Protein AF-E5BI21-F1 (afdb_monomer)

Organism: NCBI:txid469605

Radius of gyration: 11.13 Å; Cα contacts (8 Å, |Δi|>4): 52; chains: 1; bounding box: 23×19×28 Å

Solvent-accessible surface area (backbone atoms only — not comparable to full-atom values): 2616 Å² total; per-residue (Å²): 116,48,79,46,79,45,95,86,46,26,36,42,39,40,38,78,54,95,94,40,80,47,76,48,80,26,82,32,62,68,56,47,51,53,51,49,56,60,50,63,78,70,109

Mean predicted aligned error: 4.29 Å

Sequence (43 aa):
MILHYNMDGSIQMQLKFRGKVIEKYFSS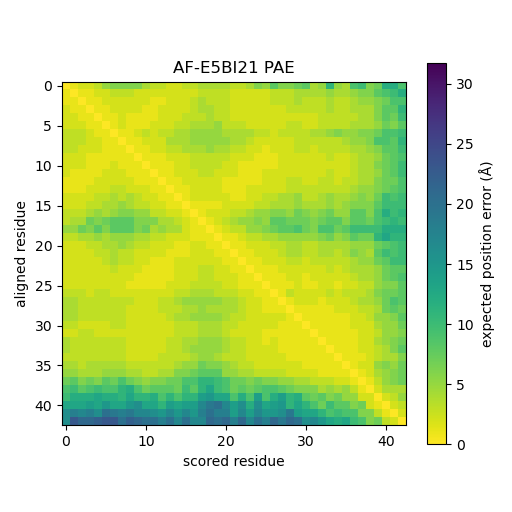QKEYVAFLQNFDSKI

pLDDT: mean 88.75, std 10.97, range [48.19, 96.44]

Secondary structure (DSSP, 8-state):
-EEEE-TTS-EEEEEEETTEEEEEEESSHHHHHHHHHHHHTT-

Foldseek 3Di:
DDWDQDPQQKIWDWDQDPNDIDIDIGNHPVRVVVVVVVVVVVD

Nearest PDB structures (foldseek):
  2x1g-assembly2_D  TM=5.703E-01  e=3.478E+00  Drosophila melanogaster
  7aht-assembly1_A  TM=6.459E-01  e=7.661E+00  Bacillus subtilis subsp. subtilis str. 168
  1huu-assembly2_B  TM=5.016E-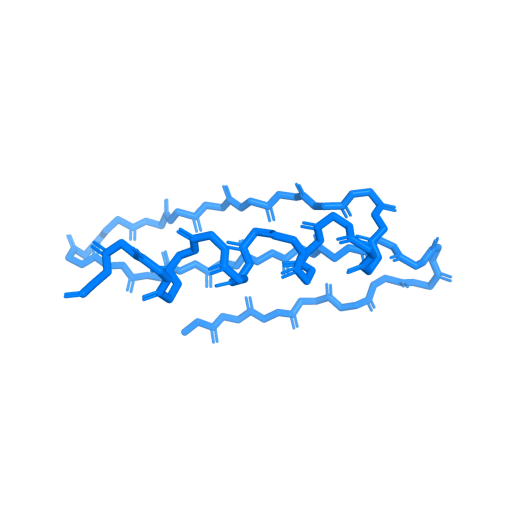01  e=8.182E+00  Geobacillus stearothermophilus
  9asm-assembly1_B  TM=5.013E-01  e=9.968E+00  Homo sapiens

Structure (mmCIF, N/CA/C/O backbone):
data_AF-E5BI21-F1
#
_entry.id   AF-E5BI21-F1
#
loop_
_atom_site.group_PDB
_atom_site.id
_atom_site.type_symbol
_atom_site.label_atom_id
_atom_site.label_alt_id
_atom_site.label_comp_id
_atom_site.label_asym_id
_atom_site.label_entity_id
_atom_site.label_seq_id
_atom_site.pdbx_PDB_ins_code
_atom_site.Cartn_x
_atom_site.Cartn_y
_atom_site.Cartn_z
_atom_site.occupancy
_atom_site.B_iso_or_equiv
_atom_site.auth_seq_id
_atom_site.auth_comp_id
_atom_site.auth_asym_id
_atom_site.auth_atom_id
_atom_site.pdbx_PDB_model_num
ATOM 1 N N . MET A 1 1 ? -5.052 -8.930 8.356 1.00 87.06 1 MET A N 1
ATOM 2 C CA . MET A 1 1 ? -4.766 -8.221 7.093 1.00 87.06 1 MET A CA 1
ATOM 3 C C . MET A 1 1 ? -4.547 -9.276 6.026 1.00 87.06 1 MET A C 1
ATOM 5 O O . MET A 1 1 ? -3.869 -10.248 6.324 1.00 87.06 1 MET A O 1
ATOM 9 N N . ILE A 1 2 ? -5.153 -9.126 4.852 1.00 92.69 2 ILE A N 1
ATOM 10 C CA . ILE A 1 2 ? -4.963 -9.995 3.684 1.00 92.69 2 ILE A CA 1
ATOM 11 C C . ILE A 1 2 ? -4.355 -9.133 2.578 1.00 92.69 2 ILE A C 1
ATOM 13 O O . ILE A 1 2 ? -4.780 -7.992 2.398 1.00 92.69 2 ILE A O 1
ATOM 17 N N . LEU A 1 3 ? -3.362 -9.673 1.873 1.00 93.38 3 LEU A N 1
ATOM 18 C CA . LEU A 1 3 ? -2.719 -9.048 0.719 1.00 93.38 3 LEU A CA 1
ATOM 19 C C . LEU A 1 3 ? -2.841 -9.988 -0.480 1.00 93.38 3 LEU A C 1
ATOM 21 O O . LEU A 1 3 ? -2.482 -11.160 -0.380 1.00 93.38 3 LEU A O 1
ATOM 25 N N . HIS A 1 4 ? -3.328 -9.466 -1.599 1.00 95.06 4 HIS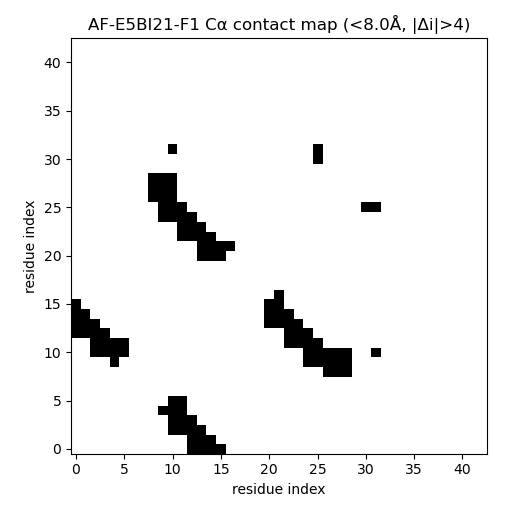 A N 1
ATOM 26 C CA . HIS A 1 4 ? -3.306 -10.131 -2.896 1.00 95.06 4 HIS A CA 1
ATOM 27 C C . HIS A 1 4 ? -2.315 -9.426 -3.811 1.00 95.06 4 HIS A C 1
ATOM 29 O O . HIS A 1 4 ? -2.421 -8.220 -4.025 1.00 95.06 4 HIS A O 1
ATOM 35 N N 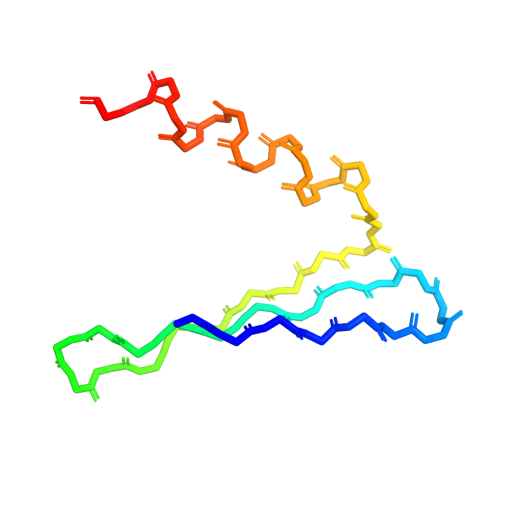. TYR A 1 5 ? -1.372 -10.204 -4.338 1.00 93.81 5 TYR A N 1
ATOM 36 C CA . TYR A 1 5 ? -0.420 -9.781 -5.356 1.00 93.81 5 TYR A CA 1
ATOM 37 C C . TYR A 1 5 ? -0.941 -10.260 -6.702 1.00 93.81 5 TYR A C 1
ATOM 39 O O . TYR A 1 5 ? -1.019 -11.465 -6.950 1.00 93.81 5 TYR A O 1
ATOM 47 N N . ASN A 1 6 ? -1.343 -9.320 -7.544 1.00 93.25 6 ASN A N 1
ATO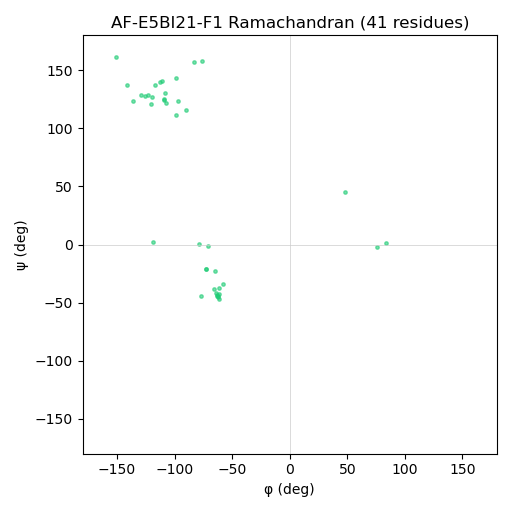M 48 C CA . ASN A 1 6 ? -1.871 -9.626 -8.862 1.00 93.25 6 ASN A CA 1
ATOM 49 C C . ASN A 1 6 ? -0.724 -9.831 -9.859 1.00 93.25 6 ASN A C 1
ATOM 51 O O . ASN A 1 6 ? 0.387 -9.331 -9.674 1.00 93.25 6 ASN A O 1
ATOM 55 N N . MET A 1 7 ? -0.996 -10.558 -10.945 1.00 94.31 7 MET A N 1
ATOM 56 C CA . MET A 1 7 ? 0.013 -10.822 -11.983 1.00 94.31 7 MET A CA 1
ATOM 57 C C . MET A 1 7 ? 0.471 -9.551 -12.714 1.00 94.31 7 MET A C 1
ATOM 59 O O . MET A 1 7 ? 1.562 -9.531 -13.272 1.00 94.31 7 MET A O 1
ATOM 63 N N . ASP A 1 8 ? -0.349 -8.499 -12.708 1.00 93.69 8 ASP A N 1
ATOM 64 C CA . ASP A 1 8 ? -0.027 -7.186 -13.278 1.00 93.69 8 ASP A CA 1
ATOM 65 C C . ASP A 1 8 ? 0.873 -6.330 -12.363 1.00 93.69 8 ASP A C 1
ATOM 67 O O . ASP A 1 8 ? 1.224 -5.206 -12.716 1.00 93.69 8 ASP A O 1
ATOM 71 N N . GLY A 1 9 ? 1.266 -6.851 -11.194 1.00 90.19 9 GLY A N 1
ATOM 72 C CA . GLY A 1 9 ? 2.099 -6.151 -10.217 1.00 90.19 9 GLY A CA 1
ATOM 73 C C . GLY A 1 9 ? 1.330 -5.215 -9.280 1.00 90.19 9 GLY A C 1
ATOM 74 O O . GLY A 1 9 ? 1.948 -4.588 -8.411 1.00 90.19 9 GLY A O 1
ATOM 75 N N . SER A 1 10 ? 0.003 -5.133 -9.416 1.00 94.88 10 SER A N 1
ATOM 76 C CA . SER A 1 10 ? -0.852 -4.424 -8.468 1.00 94.88 10 SER A CA 1
ATOM 77 C C . SER A 1 10 ? -1.052 -5.221 -7.177 1.00 94.88 10 SER A C 1
ATOM 79 O O . SER A 1 10 ? -0.876 -6.444 -7.122 1.00 94.88 10 SER A O 1
ATOM 81 N N . ILE A 1 11 ? -1.401 -4.511 -6.103 1.00 96.44 11 ILE A N 1
ATOM 82 C CA . ILE A 1 11 ? -1.587 -5.094 -4.773 1.00 96.44 11 ILE A CA 1
ATOM 83 C C . ILE A 1 11 ? -2.938 -4.662 -4.218 1.00 96.44 11 ILE A C 1
ATOM 85 O O . ILE A 1 11 ? -3.240 -3.471 -4.142 1.00 96.44 11 ILE A O 1
ATOM 89 N N . GLN A 1 12 ? -3.729 -5.627 -3.756 1.00 96.00 12 GLN A N 1
ATOM 90 C CA . GLN A 1 12 ? -4.964 -5.369 -3.024 1.00 96.00 12 GLN A CA 1
ATOM 91 C C . GLN A 1 12 ? -4.791 -5.752 -1.554 1.00 96.00 12 GLN A C 1
ATOM 93 O O . GLN A 1 12 ? -4.437 -6.881 -1.225 1.00 96.00 12 GLN A O 1
ATOM 98 N N . MET A 1 13 ? -5.047 -4.802 -0.658 1.00 94.75 13 MET A N 1
ATOM 99 C CA . MET A 1 13 ? -5.000 -4.982 0.789 1.00 94.75 13 MET A CA 1
ATOM 100 C C . MET A 1 13 ? -6.416 -4.964 1.360 1.00 94.75 13 MET A C 1
ATOM 102 O O . MET A 1 13 ? -7.171 -4.022 1.128 1.00 94.75 13 MET A O 1
ATOM 106 N N . GLN A 1 14 ? -6.744 -5.962 2.178 1.00 95.19 14 GLN A N 1
ATOM 107 C CA . GLN A 1 14 ? -7.965 -5.994 2.977 1.00 95.19 14 GLN A CA 1
ATOM 108 C C . GLN A 1 14 ? -7.632 -6.075 4.470 1.00 95.19 14 GLN A C 1
ATOM 110 O O . GLN A 1 14 ? -6.914 -6.965 4.939 1.00 95.19 14 GLN A O 1
ATOM 115 N N . LEU A 1 15 ? -8.193 -5.161 5.255 1.00 92.38 15 LEU A N 1
ATOM 116 C CA . LEU A 1 15 ? -8.055 -5.118 6.704 1.00 92.38 15 LEU A CA 1
ATOM 117 C C . LEU A 1 15 ? -9.433 -5.214 7.356 1.00 92.38 15 LEU A C 1
ATOM 119 O O . LEU A 1 15 ? -10.291 -4.363 7.152 1.00 92.38 15 LEU A O 1
ATOM 123 N N . LYS A 1 16 ? -9.632 -6.236 8.189 1.00 93.19 16 LYS A N 1
ATOM 124 C CA . LYS A 1 16 ? -10.795 -6.321 9.073 1.00 93.19 16 LYS A CA 1
ATOM 125 C C . LYS A 1 16 ? -10.448 -5.652 10.395 1.00 93.19 16 LYS A C 1
ATOM 127 O O . LYS A 1 16 ? -9.569 -6.134 11.106 1.00 93.19 16 LYS A O 1
ATOM 132 N N . PHE A 1 17 ? -11.128 -4.559 10.720 1.00 88.38 17 PHE A N 1
ATOM 133 C CA . PHE A 1 17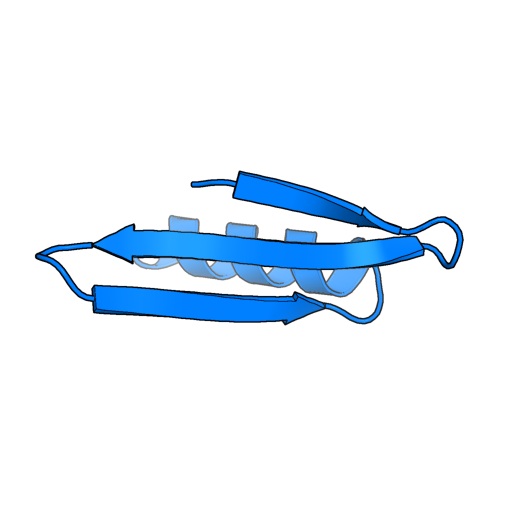 ? -10.939 -3.829 11.971 1.00 88.38 17 PHE A CA 1
ATOM 134 C C . PHE A 1 17 ? -12.290 -3.444 12.574 1.00 88.38 17 PHE A C 1
ATOM 136 O O . PHE A 1 17 ? -13.100 -2.786 11.926 1.00 88.38 17 PHE A O 1
ATOM 143 N N . ARG A 1 18 ? -12.544 -3.864 13.823 1.00 92.44 18 ARG A N 1
ATOM 144 C CA . ARG A 1 18 ? -13.790 -3.583 14.570 1.00 92.44 18 ARG A CA 1
ATOM 145 C C . ARG A 1 18 ? -15.073 -3.864 13.766 1.00 92.44 18 ARG A C 1
ATOM 147 O O . ARG A 1 18 ? -15.980 -3.040 13.720 1.00 92.44 18 ARG A O 1
ATOM 154 N N . GLY A 1 19 ? -15.124 -5.011 13.087 1.00 92.38 19 GLY A N 1
ATOM 155 C CA . GLY A 1 19 ? -16.277 -5.419 12.271 1.00 92.38 19 GLY A CA 1
ATOM 156 C C . GLY A 1 19 ? -16.414 -4.697 10.925 1.00 92.38 19 GLY A C 1
ATOM 157 O O . GLY A 1 19 ? -17.300 -5.039 10.151 1.00 92.38 19 GLY A O 1
ATOM 158 N N . LYS A 1 20 ? -15.532 -3.741 10.607 1.00 92.75 20 LYS A N 1
ATOM 159 C CA . LYS A 1 20 ? -15.473 -3.077 9.301 1.00 92.75 20 LYS A CA 1
ATOM 160 C C . LYS A 1 20 ? -14.387 -3.702 8.434 1.00 92.75 20 LYS A C 1
ATOM 162 O O . LYS A 1 20 ? -13.320 -4.066 8.932 1.00 92.75 20 LYS A O 1
ATOM 167 N N . VAL A 1 21 ? -14.661 -3.806 7.137 1.00 93.38 21 VAL A N 1
ATOM 168 C CA . VAL A 1 21 ? -13.670 -4.169 6.120 1.00 93.38 21 VAL A CA 1
ATOM 169 C C . VAL A 1 21 ? -13.153 -2.877 5.500 1.00 93.38 21 VAL A C 1
ATOM 171 O O . VAL A 1 21 ? -13.936 -2.056 5.032 1.00 93.38 21 VAL A O 1
ATOM 174 N N . ILE A 1 22 ? -11.841 -2.684 5.546 1.00 91.25 22 ILE A N 1
ATOM 175 C CA . ILE A 1 22 ? -11.130 -1.598 4.878 1.00 91.25 22 ILE A CA 1
ATOM 176 C C . ILE A 1 22 ? -10.387 -2.224 3.707 1.00 91.25 22 ILE A C 1
ATOM 178 O O . ILE A 1 22 ? -9.560 -3.115 3.909 1.00 91.25 22 ILE A O 1
ATOM 182 N N . GLU A 1 23 ? -10.671 -1.753 2.501 1.00 94.25 23 GLU A N 1
ATOM 183 C CA . GLU A 1 23 ? -10.014 -2.209 1.280 1.00 94.25 23 GLU A CA 1
ATOM 184 C C . GLU A 1 23 ? -9.161 -1.088 0.702 1.00 94.25 23 GLU A C 1
ATOM 186 O O . GLU A 1 23 ? -9.548 0.083 0.720 1.00 94.25 23 GLU A O 1
ATOM 191 N N . LYS A 1 24 ? -7.979 -1.440 0.202 1.00 93.06 24 LYS A N 1
ATOM 192 C CA . LYS A 1 24 ? -7.091 -0.500 -0.471 1.00 93.06 24 LYS A CA 1
ATOM 193 C C . LYS A 1 24 ? -6.415 -1.174 -1.648 1.00 93.06 24 LYS A C 1
ATOM 195 O O . LYS A 1 24 ? -5.962 -2.310 -1.539 1.00 93.06 24 LYS A O 1
ATOM 200 N N . TYR A 1 25 ? -6.348 -0.452 -2.753 1.00 95.94 25 TYR A N 1
ATOM 201 C CA . TYR A 1 25 ? -5.684 -0.886 -3.969 1.00 95.94 25 TYR A CA 1
ATOM 202 C C . TYR A 1 25 ? -4.430 -0.046 -4.196 1.00 95.94 25 TYR A C 1
ATOM 204 O O . TYR A 1 25 ? -4.440 1.164 -3.956 1.00 95.94 25 TYR A O 1
ATOM 212 N N . PHE A 1 26 ? -3.367 -0.697 -4.648 1.00 96.31 26 PHE A N 1
ATOM 213 C CA . PHE A 1 26 ? -2.105 -0.080 -5.024 1.00 96.31 26 PHE A CA 1
ATOM 214 C C . PHE A 1 26 ? -1.778 -0.517 -6.444 1.00 96.31 26 PHE A C 1
ATOM 216 O O . PHE A 1 26 ? -1.774 -1.712 -6.737 1.00 96.31 26 PHE A O 1
ATOM 223 N N . SER A 1 27 ? -1.494 0.444 -7.320 1.00 94.56 27 SER A N 1
ATOM 224 C CA . SER A 1 27 ? -1.219 0.153 -8.730 1.00 94.56 27 SER A CA 1
ATOM 225 C C . SER A 1 27 ? 0.147 -0.507 -8.933 1.00 94.56 27 SER A C 1
ATOM 227 O O . SER A 1 27 ? 0.383 -1.157 -9.944 1.00 94.56 27 SER A O 1
ATOM 229 N N . SER A 1 28 ? 1.050 -0.350 -7.961 1.00 94.38 28 SER A N 1
ATOM 230 C CA . SER A 1 28 ? 2.390 -0.922 -7.988 1.00 94.38 28 SER A CA 1
ATOM 231 C C . SER A 1 28 ? 2.923 -1.204 -6.585 1.00 94.38 28 SER A C 1
ATOM 233 O O . SER A 1 28 ? 2.508 -0.600 -5.589 1.00 94.38 28 SER A O 1
ATOM 235 N N . GLN A 1 29 ? 3.944 -2.059 -6.514 1.00 90.00 29 GLN A N 1
ATOM 236 C CA . GLN A 1 29 ? 4.676 -2.323 -5.276 1.00 90.00 29 GLN A CA 1
ATOM 237 C C . GLN A 1 29 ? 5.296 -1.053 -4.668 1.00 90.00 29 GLN A C 1
ATOM 239 O O . GLN A 1 29 ? 5.338 -0.921 -3.447 1.00 90.00 29 GLN A O 1
ATOM 244 N N . LYS A 1 30 ? 5.734 -0.091 -5.493 1.00 92.38 30 LYS A N 1
ATOM 245 C CA . LYS A 1 30 ? 6.312 1.176 -5.016 1.00 92.38 30 LYS A CA 1
ATOM 246 C C . LYS A 1 30 ? 5.304 1.987 -4.199 1.00 92.38 30 LYS A C 1
ATOM 248 O O . LYS A 1 30 ? 5.656 2.496 -3.138 1.00 92.38 30 LYS A O 1
ATOM 253 N N . GLU A 1 31 ? 4.060 2.086 -4.666 1.00 92.94 31 GLU A N 1
ATOM 254 C CA . GLU A 1 31 ? 2.989 2.781 -3.937 1.00 92.94 31 GLU A CA 1
ATOM 255 C C . GLU A 1 31 ? 2.660 2.091 -2.615 1.00 92.94 31 GLU A C 1
ATOM 257 O O . GLU A 1 31 ? 2.487 2.756 -1.592 1.00 92.94 31 GLU A O 1
ATOM 262 N N . TYR A 1 32 ? 2.615 0.757 -2.623 1.00 92.19 32 TYR A N 1
ATOM 263 C CA . TYR A 1 32 ? 2.389 -0.028 -1.415 1.00 92.19 32 TYR A CA 1
ATOM 264 C C . TYR A 1 32 ? 3.496 0.192 -0.374 1.00 92.19 32 TYR A C 1
ATOM 266 O O . TYR A 1 32 ? 3.204 0.477 0.787 1.00 92.19 32 TYR A O 1
ATOM 274 N N . VAL A 1 33 ? 4.767 0.140 -0.785 1.00 90.44 33 VAL A N 1
ATOM 275 C CA . VAL A 1 33 ? 5.912 0.376 0.112 1.00 90.44 33 VAL A CA 1
ATOM 276 C C . VAL A 1 33 ? 5.903 1.804 0.659 1.00 90.44 33 VAL A C 1
ATOM 278 O O . VAL A 1 33 ? 6.076 1.994 1.861 1.00 90.44 33 VAL A O 1
ATOM 281 N N . ALA A 1 34 ? 5.634 2.807 -0.182 1.00 91.56 34 ALA A N 1
ATOM 282 C CA . ALA A 1 34 ? 5.518 4.194 0.265 1.00 91.56 34 ALA A CA 1
ATOM 283 C C . ALA A 1 34 ? 4.370 4.381 1.273 1.00 91.56 34 ALA A C 1
ATOM 285 O O . ALA A 1 34 ? 4.501 5.139 2.234 1.00 91.56 34 ALA A O 1
ATOM 286 N N . PHE A 1 35 ? 3.245 3.683 1.089 1.00 89.62 35 PHE A N 1
ATOM 287 C CA . PHE A 1 35 ? 2.159 3.680 2.066 1.00 89.62 35 PHE A CA 1
ATOM 288 C C . PHE A 1 35 ? 2.596 3.088 3.410 1.00 89.62 35 PHE A C 1
ATOM 290 O O . PHE A 1 35 ? 2.307 3.694 4.438 1.00 89.62 35 PHE A O 1
ATOM 297 N N . LEU A 1 36 ? 3.311 1.959 3.409 1.00 86.56 36 LEU A N 1
ATOM 298 C CA . LEU A 1 36 ? 3.808 1.338 4.640 1.00 86.56 36 LEU A CA 1
ATOM 299 C C . LEU A 1 36 ? 4.803 2.234 5.384 1.00 86.56 36 LEU A C 1
ATOM 301 O O . LEU A 1 36 ? 4.677 2.403 6.591 1.00 86.56 36 LEU A O 1
ATOM 305 N N . GLN A 1 37 ? 5.744 2.857 4.673 1.00 87.38 37 GLN A N 1
ATOM 306 C CA . GLN A 1 37 ? 6.729 3.762 5.278 1.00 87.38 37 GLN A CA 1
ATOM 307 C C . GLN A 1 37 ? 6.067 4.970 5.954 1.00 87.38 37 GLN A C 1
ATOM 309 O O . GLN A 1 37 ? 6.428 5.332 7.068 1.00 87.38 37 GLN A O 1
ATOM 314 N N . ASN A 1 38 ? 5.060 5.562 5.304 1.00 83.12 38 ASN A N 1
ATOM 315 C CA . ASN A 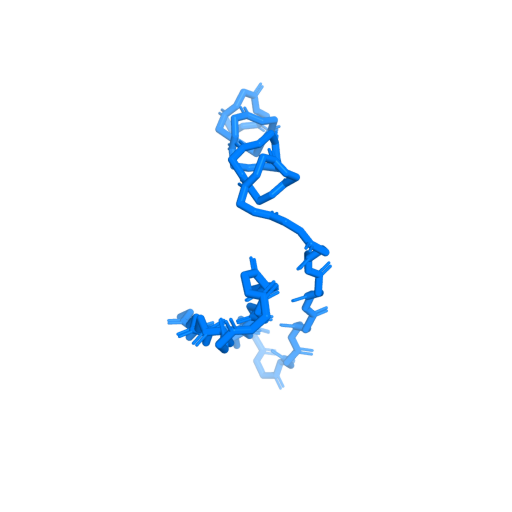1 38 ? 4.293 6.675 5.872 1.00 83.12 38 ASN A CA 1
ATOM 316 C C . ASN A 1 38 ? 3.344 6.252 7.003 1.00 83.12 38 ASN A C 1
ATOM 318 O O . ASN A 1 38 ? 2.867 7.105 7.753 1.00 83.12 38 ASN A O 1
ATOM 322 N N . PHE A 1 39 ? 2.987 4.970 7.069 1.00 75.62 39 PHE A N 1
ATOM 323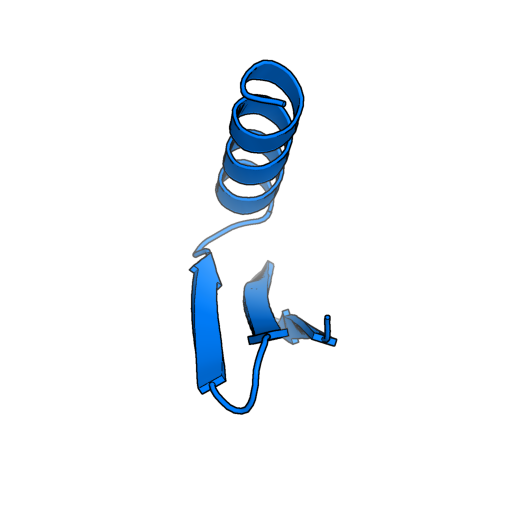 C CA . PHE A 1 39 ? 2.173 4.423 8.147 1.00 75.62 39 PHE A CA 1
ATOM 324 C C . PHE A 1 39 ? 3.018 4.218 9.406 1.00 75.62 39 PHE A C 1
ATOM 326 O O . PHE A 1 39 ? 2.596 4.629 10.480 1.00 75.62 39 PHE A O 1
ATOM 333 N N . ASP A 1 40 ? 4.225 3.668 9.250 1.00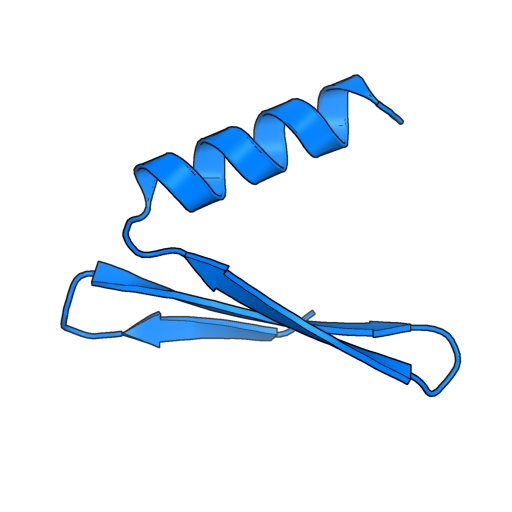 66.19 40 ASP A N 1
ATOM 334 C CA . ASP A 1 40 ? 5.177 3.442 10.344 1.00 66.19 40 ASP A CA 1
ATOM 335 C C . ASP A 1 40 ? 5.676 4.765 10.945 1.00 66.19 40 ASP A C 1
ATOM 337 O O . ASP A 1 40 ? 5.737 4.924 12.155 1.00 66.19 40 ASP A O 1
ATOM 341 N N . SER A 1 41 ? 5.908 5.788 10.112 1.00 62.44 41 SER A N 1
ATOM 342 C CA . SER A 1 41 ? 6.336 7.117 10.574 1.00 62.44 41 SER A CA 1
ATOM 343 C C . SER A 1 41 ? 5.253 7.932 11.303 1.00 62.44 41 SER A C 1
ATOM 345 O O . SER A 1 41 ? 5.489 9.092 11.641 1.00 62.44 41 SER A O 1
ATOM 347 N N . LYS A 1 42 ? 4.032 7.401 11.438 1.00 52.38 42 LYS A N 1
ATOM 348 C CA . LYS A 1 42 ? 2.876 8.080 12.052 1.00 52.38 42 LYS A CA 1
ATOM 349 C C . LYS A 1 42 ? 2.330 7.355 13.287 1.00 52.38 42 LYS A C 1
ATOM 351 O O . LYS A 1 42 ? 1.325 7.814 13.834 1.00 52.38 42 LYS A O 1
ATOM 356 N N . ILE A 1 43 ? 2.953 6.249 13.689 1.00 48.19 43 ILE A N 1
ATOM 357 C CA . ILE A 1 43 ? 2.677 5.513 14.930 1.00 48.19 43 ILE A CA 1
ATOM 358 C C . ILE A 1 43 ? 3.738 5.900 15.959 1.00 48.19 43 ILE A C 1
ATOM 360 O O . ILE A 1 43 ? 3.348 6.064 17.135 1.00 48.19 43 ILE A O 1
#